Protein AF-A0A9X2EGH6-F1 (afdb_monomer)

Organism: NCBI:txid2950949

Mean predicted aligned error: 8.63 Å

Foldseek 3Di:
DDDPPPDPPDPPPDPDLLLVLLVQLCVVPVVLLVQCQVPPDPVSNVVSVVVSCVSPPDDCPPDDPVVNNVNSVPRDDPD

pLDDT: mean 82.68, std 17.22, range [42.91, 96.06]

Solvent-accessible surface area (backbone atoms only — not comparable to full-atom values): 4920 Å² total; per-residue (Å²): 142,77,84,85,87,78,79,86,76,69,87,76,72,78,81,42,75,42,38,53,42,48,52,49,24,37,73,78,36,49,66,55,41,46,42,38,61,68,39,90,45,70,70,48,26,52,53,32,46,55,55,39,40,74,75,40,77,72,79,69,91,77,67,50,69,66,52,35,52,56,40,45,67,71,51,86,75,91,126

Structure (mmCIF, N/CA/C/O backbone):
data_AF-A0A9X2EGH6-F1
#
_entry.id   AF-A0A9X2EGH6-F1
#
loop_
_atom_site.group_PDB
_atom_site.id
_atom_site.type_symbol
_atom_site.label_atom_id
_atom_site.label_alt_id
_atom_site.label_comp_id
_atom_site.label_asym_id
_atom_site.label_entity_id
_atom_site.label_seq_id
_atom_site.pdbx_PDB_ins_code
_atom_site.Cartn_x
_atom_site.Cartn_y
_atom_site.Cartn_z
_atom_site.occupancy
_atom_site.B_iso_or_equiv
_atom_site.auth_seq_id
_atom_site.auth_comp_id
_atom_site.auth_asym_id
_atom_site.auth_atom_id
_atom_site.pdbx_PDB_model_num
ATOM 1 N N . MET A 1 1 ? 4.216 -40.269 -29.229 1.00 52.78 1 MET A N 1
ATOM 2 C CA . MET A 1 1 ? 4.946 -39.346 -28.340 1.00 52.78 1 MET A CA 1
ATOM 3 C C . MET A 1 1 ? 5.381 -38.151 -29.168 1.00 52.78 1 MET A C 1
ATOM 5 O O . MET A 1 1 ? 6.381 -38.245 -29.860 1.00 52.78 1 MET A O 1
ATOM 9 N N . ILE A 1 2 ? 4.598 -37.075 -29.169 1.00 52.97 2 ILE A N 1
ATOM 10 C CA . ILE A 1 2 ? 5.05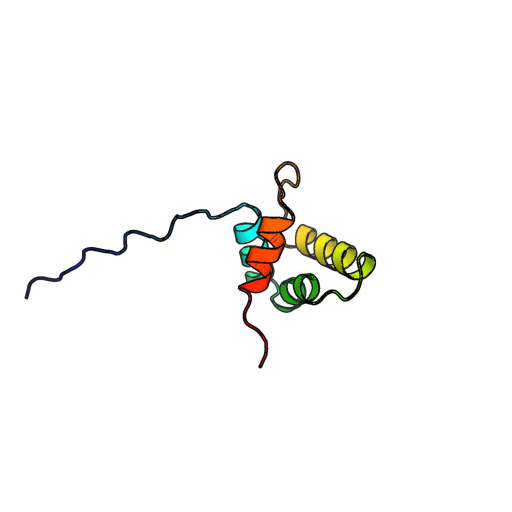7 -35.748 -29.590 1.00 52.97 2 ILE A CA 1
ATOM 11 C C . ILE A 1 2 ? 4.466 -34.807 -28.550 1.00 52.97 2 ILE A C 1
ATOM 13 O O . ILE A 1 2 ? 3.250 -34.707 -28.415 1.00 52.97 2 ILE A O 1
ATOM 17 N N . ALA A 1 3 ? 5.349 -34.261 -27.723 1.00 48.12 3 ALA A N 1
ATOM 18 C CA . ALA A 1 3 ? 5.026 -33.318 -26.676 1.00 48.12 3 ALA A CA 1
ATOM 19 C C . ALA A 1 3 ? 4.467 -32.041 -27.316 1.00 48.12 3 ALA A C 1
ATOM 21 O O . ALA A 1 3 ? 5.202 -31.315 -27.982 1.00 48.12 3 ALA A O 1
ATOM 22 N N . SER A 1 4 ? 3.176 -31.766 -27.118 1.00 51.47 4 SER A N 1
ATOM 23 C CA . SER A 1 4 ? 2.582 -30.461 -27.428 1.00 51.47 4 SER A CA 1
ATOM 24 C C . SER A 1 4 ? 3.009 -29.447 -26.365 1.00 51.47 4 SER A C 1
ATOM 26 O O . SER A 1 4 ? 2.245 -29.070 -25.485 1.00 51.47 4 SER A O 1
ATOM 28 N N . LEU A 1 5 ? 4.274 -29.039 -26.449 1.00 55.91 5 LEU A N 1
ATOM 29 C CA . LEU A 1 5 ? 4.873 -27.889 -25.773 1.00 55.91 5 LEU A CA 1
ATOM 30 C C . LEU A 1 5 ? 4.584 -26.622 -26.590 1.00 55.91 5 LEU A C 1
ATOM 32 O O . LEU A 1 5 ? 5.501 -25.990 -27.098 1.00 55.91 5 LEU A O 1
ATOM 36 N N . ILE A 1 6 ? 3.314 -26.274 -26.804 1.00 56.81 6 ILE A N 1
ATOM 37 C CA . ILE A 1 6 ? 2.958 -25.021 -27.485 1.00 56.81 6 ILE A CA 1
ATOM 38 C C . ILE A 1 6 ? 1.673 -24.481 -26.870 1.00 56.81 6 ILE A C 1
ATOM 40 O O . ILE A 1 6 ? 0.586 -24.864 -27.285 1.00 56.81 6 ILE A O 1
ATOM 44 N N . ALA A 1 7 ? 1.836 -23.640 -25.849 1.00 50.78 7 ALA A N 1
ATOM 45 C CA . ALA A 1 7 ? 1.033 -22.441 -25.569 1.00 50.78 7 ALA A CA 1
ATOM 46 C C . ALA A 1 7 ? 1.270 -21.966 -24.124 1.00 50.78 7 ALA A C 1
ATOM 48 O O . ALA A 1 7 ? 0.336 -21.684 -23.385 1.00 50.78 7 ALA A O 1
ATOM 49 N N . LEU A 1 8 ? 2.537 -21.851 -23.710 1.00 45.22 8 LEU A N 1
ATOM 50 C CA . LEU A 1 8 ? 2.902 -20.960 -22.607 1.00 45.22 8 LEU A CA 1
ATOM 51 C C . LEU A 1 8 ? 3.206 -19.573 -23.194 1.00 45.22 8 LEU A C 1
ATOM 53 O O . LEU A 1 8 ? 4.258 -18.987 -22.964 1.00 45.22 8 LEU A O 1
ATOM 57 N N . SER A 1 9 ? 2.313 -19.081 -24.055 1.00 46.78 9 SER A N 1
ATOM 58 C CA . SER A 1 9 ? 2.270 -17.674 -24.441 1.00 46.78 9 SER A CA 1
ATOM 59 C C . SER A 1 9 ? 1.747 -16.926 -23.226 1.00 46.78 9 SER A C 1
ATOM 61 O O . SER A 1 9 ? 0.544 -16.774 -23.033 1.00 46.78 9 SER A O 1
ATOM 63 N N . LEU A 1 10 ? 2.709 -16.610 -22.365 1.00 42.91 10 LEU A N 1
ATOM 64 C CA . LEU A 1 10 ? 2.605 -15.847 -21.143 1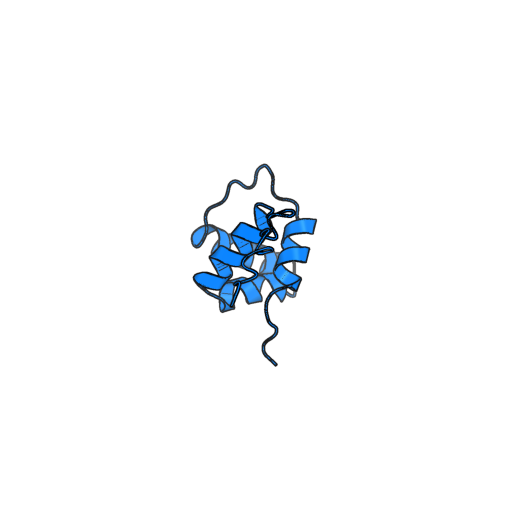.00 42.91 10 LEU A CA 1
ATOM 65 C C . LEU A 1 10 ? 1.590 -14.714 -21.274 1.00 42.91 10 LEU A C 1
ATOM 67 O O . LEU A 1 10 ? 1.660 -13.895 -22.192 1.00 42.91 10 LEU A O 1
ATOM 71 N N . ALA A 1 11 ? 0.689 -14.681 -20.301 1.00 45.69 11 ALA A N 1
ATOM 72 C CA . ALA A 1 11 ? -0.172 -13.569 -19.955 1.00 45.69 11 ALA A CA 1
ATOM 73 C C . ALA A 1 11 ? 0.660 -12.338 -19.526 1.00 45.69 11 ALA A C 1
ATOM 75 O O . ALA A 1 11 ? 0.576 -11.883 -18.396 1.00 45.69 11 ALA A O 1
ATOM 76 N N . PHE A 1 12 ? 1.483 -11.794 -20.426 1.00 49.16 12 PHE A N 1
ATOM 77 C CA . PHE A 1 12 ? 2.089 -10.464 -20.296 1.00 49.16 12 PHE A CA 1
ATOM 78 C C . PHE A 1 12 ? 1.116 -9.376 -20.779 1.00 49.16 12 PHE A C 1
ATOM 80 O O . PHE A 1 12 ? 1.537 -8.388 -21.378 1.00 49.16 12 PHE A O 1
ATOM 87 N N . GLN A 1 13 ? -0.191 -9.581 -20.609 1.00 49.16 13 GLN A N 1
ATOM 88 C CA . GLN A 1 13 ? -1.157 -8.523 -20.867 1.00 49.16 13 GLN A CA 1
ATOM 89 C C . GLN A 1 13 ? -1.225 -7.671 -19.601 1.00 49.16 13 GLN A C 1
ATOM 91 O O . GLN A 1 13 ? -1.659 -8.147 -18.560 1.00 49.16 13 GLN A O 1
ATOM 96 N N . ASP A 1 14 ? -0.701 -6.451 -19.709 1.00 56.81 14 ASP A N 1
ATOM 97 C CA . ASP A 1 14 ? -0.940 -5.342 -18.787 1.00 56.81 14 ASP A CA 1
ATOM 98 C C . ASP A 1 14 ? -0.492 -5.558 -17.330 1.00 56.81 14 ASP A C 1
ATOM 100 O O . ASP A 1 14 ? -1.245 -5.304 -16.393 1.00 56.81 14 ASP A O 1
ATOM 104 N N . VAL A 1 15 ? 0.771 -5.956 -17.107 1.00 71.06 15 VAL A N 1
ATOM 105 C CA . VAL A 1 15 ? 1.377 -5.778 -15.773 1.00 71.06 15 VAL A CA 1
ATOM 106 C C . VAL A 1 15 ? 1.594 -4.286 -15.561 1.00 71.06 15 VAL A C 1
ATOM 108 O O . VAL A 1 15 ? 2.573 -3.708 -16.039 1.00 71.06 15 VAL A O 1
ATOM 111 N N . THR A 1 16 ? 0.647 -3.654 -14.879 1.00 87.69 16 THR A N 1
ATOM 112 C CA . THR A 1 16 ? 0.755 -2.247 -14.517 1.00 87.69 16 THR A CA 1
ATOM 113 C C . THR A 1 16 ? 1.752 -2.076 -13.361 1.00 87.69 16 THR A C 1
ATOM 115 O O . THR A 1 16 ? 1.994 -3.026 -12.602 1.00 87.69 16 THR A O 1
ATOM 118 N N . PRO A 1 17 ? 2.342 -0.880 -13.182 1.00 89.38 17 PRO A N 1
ATOM 119 C CA . PRO A 1 17 ? 3.197 -0.594 -12.029 1.00 89.38 17 PRO A CA 1
ATOM 120 C C . PRO A 1 17 ? 2.506 -0.887 -10.689 1.00 89.38 17 PRO A C 1
ATOM 122 O O . PRO A 1 17 ? 3.153 -1.330 -9.742 1.00 89.38 17 PRO A O 1
ATOM 125 N N . GLU A 1 18 ? 1.188 -0.697 -10.616 1.00 92.38 18 GLU A N 1
ATOM 126 C CA . GLU A 1 18 ? 0.389 -0.951 -9.418 1.00 92.38 18 GLU A CA 1
ATOM 127 C C . GLU A 1 18 ? 0.175 -2.444 -9.168 1.00 92.38 18 GLU A C 1
ATOM 129 O O . GLU A 1 18 ? 0.297 -2.883 -8.028 1.00 92.38 18 GLU A O 1
ATOM 134 N N . ALA A 1 19 ? -0.067 -3.241 -10.213 1.00 91.38 19 ALA A N 1
ATOM 135 C CA . ALA A 1 19 ? -0.134 -4.695 -10.083 1.00 91.38 19 ALA A CA 1
ATOM 136 C C . ALA A 1 19 ? 1.206 -5.271 -9.597 1.00 91.38 19 ALA A C 1
ATOM 138 O O . ALA A 1 19 ? 1.240 -6.107 -8.693 1.00 91.38 19 ALA A O 1
ATOM 139 N N . ALA A 1 20 ? 2.324 -4.766 -10.132 1.00 91.25 20 ALA A N 1
ATOM 140 C CA . ALA A 1 20 ? 3.661 -5.140 -9.673 1.00 91.25 20 ALA A CA 1
ATOM 141 C C . ALA A 1 20 ? 3.930 -4.697 -8.222 1.00 91.25 20 ALA A C 1
ATOM 143 O O . ALA A 1 20 ? 4.531 -5.445 -7.449 1.00 91.25 20 ALA A O 1
ATOM 144 N N . PHE A 1 21 ? 3.466 -3.506 -7.836 1.00 93.88 21 PHE A N 1
ATOM 145 C CA . PHE A 1 21 ? 3.551 -3.013 -6.462 1.00 93.88 21 PHE A CA 1
ATOM 146 C C . PHE A 1 21 ? 2.761 -3.894 -5.492 1.00 93.88 21 PHE A C 1
ATOM 148 O O . PHE A 1 21 ? 3.333 -4.368 -4.514 1.00 93.88 21 PHE A O 1
ATOM 155 N N . VAL A 1 22 ? 1.484 -4.165 -5.774 1.00 94.12 22 VAL A N 1
ATOM 156 C CA . VAL A 1 22 ? 0.627 -5.001 -4.919 1.00 94.12 22 VAL A CA 1
ATOM 157 C C . VAL A 1 22 ? 1.202 -6.409 -4.790 1.00 94.12 22 VAL A C 1
ATOM 159 O O . VAL A 1 22 ? 1.274 -6.924 -3.677 1.00 94.12 22 VAL A O 1
ATOM 162 N N . ALA A 1 23 ? 1.694 -6.999 -5.885 1.00 93.31 23 ALA A N 1
ATOM 163 C CA . ALA A 1 23 ? 2.362 -8.298 -5.846 1.00 93.31 23 ALA A CA 1
ATOM 164 C C . ALA A 1 23 ? 3.625 -8.279 -4.966 1.00 93.31 23 ALA A C 1
ATOM 166 O O . ALA A 1 23 ? 3.800 -9.167 -4.134 1.00 93.31 23 ALA A O 1
ATOM 167 N N . CYS A 1 24 ? 4.471 -7.249 -5.092 1.00 94.62 24 CYS A N 1
ATOM 168 C CA . CYS A 1 24 ? 5.656 -7.084 -4.245 1.00 94.62 24 CYS A CA 1
ATOM 169 C C . CYS A 1 24 ? 5.285 -6.945 -2.761 1.00 94.62 24 CYS A C 1
ATOM 171 O O . CYS A 1 24 ? 5.917 -7.567 -1.905 1.00 94.62 24 CYS A O 1
ATOM 173 N N . VAL A 1 25 ? 4.270 -6.133 -2.443 1.00 96.06 25 VAL A N 1
ATOM 174 C CA . VAL A 1 25 ? 3.824 -5.927 -1.059 1.00 96.06 25 VAL A CA 1
ATOM 175 C C . VAL A 1 25 ? 3.275 -7.234 -0.506 1.00 96.06 25 VAL A C 1
ATOM 177 O O . VAL A 1 25 ? 3.721 -7.651 0.551 1.00 96.06 25 VAL A O 1
ATOM 180 N N . ALA A 1 26 ? 2.407 -7.929 -1.244 1.00 94.62 26 ALA A N 1
ATOM 181 C CA . ALA A 1 26 ? 1.826 -9.203 -0.829 1.00 94.62 26 ALA A CA 1
ATOM 182 C C . ALA A 1 26 ? 2.873 -10.317 -0.638 1.00 94.62 26 ALA A C 1
ATOM 184 O O . ALA A 1 26 ? 2.725 -11.152 0.252 1.00 94.62 26 ALA A O 1
ATOM 185 N N . GLU A 1 27 ? 3.940 -10.325 -1.444 1.00 94.62 27 GLU A N 1
ATOM 186 C CA . GLU A 1 27 ? 5.067 -11.253 -1.285 1.00 94.62 27 GLU A CA 1
ATOM 187 C C . GLU A 1 27 ? 5.858 -10.984 0.005 1.00 94.62 27 GLU A C 1
ATOM 189 O O . GLU A 1 27 ? 6.306 -11.924 0.665 1.00 94.62 27 GLU A O 1
ATOM 194 N N . LYS A 1 28 ? 6.037 -9.710 0.376 1.00 94.69 28 LYS A N 1
ATOM 195 C CA . LYS A 1 28 ? 6.788 -9.317 1.579 1.00 94.69 28 LYS A CA 1
ATOM 196 C C . LYS A 1 28 ? 5.962 -9.381 2.857 1.00 94.69 28 LYS A C 1
ATOM 198 O O . LYS A 1 28 ? 6.486 -9.777 3.896 1.00 94.69 28 LYS A O 1
ATOM 203 N N . ASP A 1 29 ? 4.720 -8.933 2.777 1.00 95.19 29 ASP A N 1
ATOM 204 C CA . ASP A 1 29 ? 3.778 -8.801 3.876 1.00 95.19 29 ASP A CA 1
ATOM 205 C C . ASP A 1 29 ? 2.340 -8.783 3.321 1.00 95.19 29 ASP A C 1
ATOM 207 O O . ASP A 1 29 ? 1.809 -7.754 2.889 1.00 95.19 29 ASP A O 1
ATOM 211 N N . MET A 1 30 ? 1.707 -9.958 3.321 1.00 93.62 30 MET A N 1
ATOM 212 C CA . MET A 1 30 ? 0.319 -10.115 2.881 1.00 93.62 30 MET A CA 1
ATOM 213 C C . MET A 1 30 ? -0.648 -9.291 3.741 1.00 93.62 30 MET A C 1
ATOM 215 O O . MET A 1 30 ? -1.606 -8.727 3.210 1.00 93.62 30 MET A O 1
ATOM 219 N N . ASP A 1 31 ? -0.382 -9.160 5.043 1.00 94.00 31 ASP A N 1
ATOM 220 C CA . ASP A 1 31 ? -1.240 -8.394 5.945 1.00 94.00 31 ASP A CA 1
ATOM 221 C C . ASP A 1 31 ? -1.194 -6.908 5.569 1.00 94.00 31 ASP A C 1
ATOM 223 O O . ASP A 1 31 ? -2.239 -6.262 5.488 1.00 94.00 31 ASP A O 1
ATOM 227 N N . ALA A 1 32 ? -0.020 -6.379 5.210 1.00 94.06 32 ALA A N 1
ATOM 228 C CA . ALA A 1 32 ? 0.102 -5.014 4.699 1.00 94.06 32 ALA A CA 1
ATOM 229 C C . ALA A 1 32 ? -0.685 -4.801 3.394 1.00 94.06 32 ALA A C 1
ATOM 231 O O . ALA A 1 32 ? -1.374 -3.792 3.258 1.00 94.06 32 ALA A O 1
ATOM 232 N N . ALA A 1 33 ? -0.634 -5.747 2.449 1.00 94.12 33 ALA A N 1
ATOM 233 C CA . ALA A 1 33 ? -1.402 -5.654 1.203 1.00 94.12 33 ALA A CA 1
ATOM 234 C C . ALA A 1 33 ? -2.922 -5.657 1.466 1.00 94.12 33 ALA A C 1
ATOM 236 O O . ALA A 1 33 ? -3.660 -4.842 0.905 1.00 94.12 33 ALA A O 1
ATOM 237 N N . THR A 1 34 ? -3.391 -6.522 2.371 1.00 93.94 34 THR A N 1
ATOM 238 C CA . THR A 1 34 ? -4.809 -6.560 2.772 1.00 93.94 34 THR A CA 1
ATOM 239 C C . THR A 1 34 ? -5.239 -5.314 3.549 1.00 93.94 34 THR A C 1
ATOM 241 O O . THR A 1 34 ? -6.337 -4.819 3.322 1.00 93.94 34 THR A O 1
ATOM 244 N N . ALA A 1 35 ? -4.363 -4.724 4.368 1.00 94.62 35 ALA A N 1
ATOM 245 C CA . ALA A 1 35 ? -4.642 -3.485 5.096 1.00 94.62 35 ALA A CA 1
ATOM 246 C C . ALA A 1 35 ? -4.838 -2.266 4.176 1.00 94.62 35 ALA A C 1
ATOM 248 O O . ALA A 1 35 ? -5.496 -1.303 4.572 1.00 94.62 35 ALA A O 1
ATOM 249 N N . ILE A 1 36 ? -4.284 -2.287 2.957 1.00 95.00 36 ILE A N 1
ATOM 250 C CA . ILE A 1 36 ? -4.580 -1.283 1.924 1.00 95.00 36 ILE A CA 1
ATOM 251 C C . ILE A 1 36 ? -5.961 -1.553 1.310 1.00 95.00 36 ILE A C 1
ATOM 253 O O . ILE A 1 36 ? -6.761 -0.630 1.177 1.00 95.00 36 ILE A O 1
ATOM 257 N N . ARG A 1 37 ? -6.242 -2.811 0.935 1.00 95.25 37 ARG A N 1
ATOM 258 C CA . ARG A 1 37 ? -7.513 -3.228 0.310 1.00 95.25 37 ARG A CA 1
ATOM 259 C C . ARG A 1 37 ? -8.718 -2.955 1.213 1.00 95.25 37 ARG A C 1
ATOM 261 O O . ARG A 1 37 ? -9.734 -2.461 0.735 1.00 95.25 37 ARG A O 1
ATOM 268 N N . ASP A 1 38 ? -8.582 -3.273 2.496 1.00 94.75 38 ASP A N 1
ATOM 269 C CA . ASP A 1 38 ? -9.679 -3.303 3.468 1.00 94.75 38 ASP A CA 1
ATOM 270 C C . ASP A 1 38 ? -9.755 -2.023 4.322 1.00 94.75 38 ASP A C 1
ATOM 272 O O . ASP A 1 38 ? -10.475 -1.981 5.321 1.00 94.75 38 ASP A O 1
ATOM 276 N N . ALA A 1 39 ? -9.017 -0.973 3.947 1.00 94.75 39 ALA A N 1
ATOM 277 C CA . ALA A 1 39 ? -9.053 0.310 4.636 1.00 94.75 39 ALA A CA 1
ATOM 278 C C . ALA A 1 39 ? -10.471 0.915 4.628 1.00 94.75 39 ALA A C 1
ATOM 280 O O . ALA A 1 39 ? -11.113 1.065 3.589 1.00 94.75 39 ALA A O 1
ATOM 281 N N . ASP A 1 40 ? -10.951 1.295 5.809 1.00 93.00 40 ASP A N 1
ATOM 282 C CA . ASP A 1 40 ? -12.311 1.781 6.070 1.00 93.00 40 ASP A CA 1
ATOM 283 C C . ASP A 1 40 ? -12.463 3.309 5.967 1.00 93.00 40 ASP A C 1
ATOM 285 O O . ASP A 1 40 ? -13.576 3.842 6.014 1.00 93.00 40 ASP A O 1
ATOM 289 N N . SER A 1 41 ? -11.351 4.028 5.821 1.00 95.62 41 SER A N 1
ATOM 290 C CA . SER A 1 41 ? -11.298 5.481 5.704 1.00 95.62 41 SER A CA 1
ATOM 291 C C . SER A 1 41 ? -10.130 5.915 4.818 1.00 95.62 41 SER A C 1
ATOM 293 O O . SER A 1 41 ? -9.201 5.152 4.559 1.00 95.62 41 SER A O 1
ATOM 295 N N . GLN A 1 42 ? -10.154 7.169 4.365 1.00 92.50 42 GLN A N 1
ATOM 296 C CA . GLN A 1 42 ? -9.039 7.733 3.604 1.00 92.50 42 GLN A CA 1
ATOM 297 C C . GLN A 1 42 ? -7.743 7.754 4.428 1.00 92.50 42 GLN A C 1
ATOM 299 O O . GLN A 1 42 ? -6.697 7.367 3.918 1.00 92.50 42 GLN A O 1
AT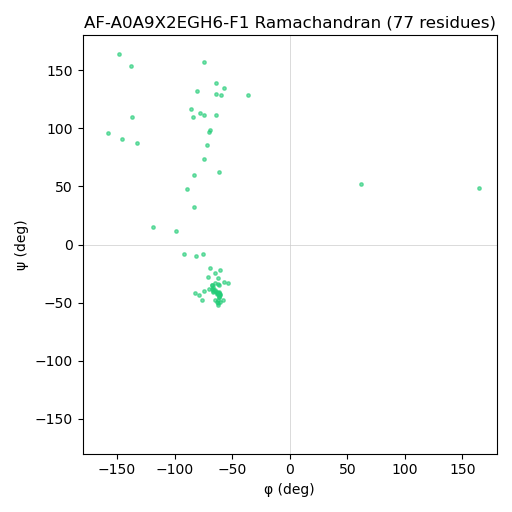OM 304 N N . ASP A 1 43 ? -7.820 8.144 5.702 1.00 95.62 43 ASP A N 1
ATOM 305 C CA . ASP A 1 43 ? -6.650 8.235 6.580 1.00 95.62 43 ASP A CA 1
ATOM 306 C C . ASP A 1 43 ? -6.005 6.857 6.796 1.00 95.62 43 ASP A C 1
ATOM 308 O O . ASP A 1 43 ? -4.779 6.727 6.774 1.00 95.62 43 ASP A O 1
ATOM 312 N N . THR A 1 44 ? -6.824 5.810 6.968 1.00 94.75 44 THR A N 1
ATOM 313 C CA . THR A 1 44 ? -6.332 4.431 7.115 1.00 94.75 44 THR A CA 1
ATOM 314 C C . THR A 1 44 ? -5.751 3.902 5.807 1.00 94.75 44 THR A C 1
ATOM 316 O O . THR A 1 44 ? -4.698 3.268 5.831 1.00 94.75 44 THR A O 1
ATOM 319 N N . PHE A 1 45 ? -6.355 4.238 4.663 1.00 95.44 45 PHE A N 1
ATOM 320 C CA . PHE A 1 45 ? -5.819 3.896 3.346 1.00 95.44 45 PHE A CA 1
ATOM 321 C C . PHE A 1 45 ? -4.448 4.540 3.098 1.00 95.44 45 PHE A C 1
ATOM 323 O O . PHE A 1 45 ? -3.499 3.846 2.735 1.00 95.44 45 PHE A O 1
ATOM 330 N N . GLU A 1 46 ? -4.318 5.849 3.328 1.00 94.56 46 GLU A N 1
ATOM 331 C CA . GLU A 1 46 ? -3.066 6.584 3.117 1.00 94.56 46 GLU A CA 1
ATOM 332 C C . GLU A 1 46 ? -1.951 6.077 4.041 1.00 94.56 46 GLU A C 1
ATOM 334 O O . GLU A 1 46 ? -0.824 5.867 3.586 1.00 94.56 46 GLU A O 1
ATOM 339 N N . ALA A 1 47 ? -2.261 5.802 5.313 1.00 95.06 47 ALA A N 1
ATOM 340 C CA . ALA A 1 47 ? -1.298 5.244 6.260 1.00 95.06 47 ALA A CA 1
ATOM 341 C C . ALA A 1 47 ? -0.796 3.851 5.834 1.00 95.06 47 ALA A C 1
ATOM 343 O O . ALA A 1 47 ? 0.418 3.617 5.812 1.00 95.06 47 ALA A O 1
ATOM 344 N N . SER A 1 48 ? -1.707 2.946 5.453 1.00 95.19 48 SER A N 1
ATOM 345 C CA . SER A 1 48 ? -1.363 1.607 4.953 1.00 95.19 48 SER A CA 1
ATOM 346 C C . SER A 1 48 ? -0.554 1.678 3.656 1.00 95.19 48 SER A C 1
ATOM 348 O O . SER A 1 48 ? 0.446 0.976 3.501 1.00 95.19 48 SER A O 1
ATOM 350 N N . LEU A 1 49 ? -0.930 2.574 2.739 1.00 93.75 49 LEU A N 1
ATOM 351 C CA . LEU A 1 49 ? -0.236 2.755 1.468 1.00 93.75 49 LEU A CA 1
ATOM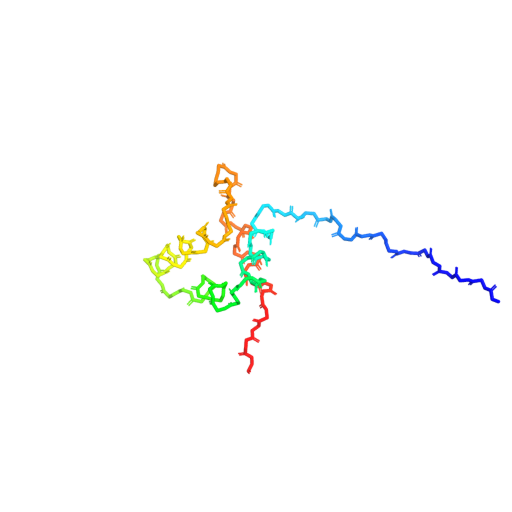 352 C C . LEU A 1 49 ? 1.186 3.310 1.664 1.00 93.75 49 LEU A C 1
ATOM 354 O O . LEU A 1 49 ? 2.129 2.825 1.039 1.00 93.75 49 LEU A O 1
ATOM 358 N N . MET A 1 50 ? 1.376 4.272 2.573 1.00 92.81 50 MET A N 1
ATOM 359 C CA . MET A 1 50 ? 2.707 4.779 2.931 1.00 92.81 50 MET A CA 1
ATOM 360 C C . MET A 1 50 ? 3.600 3.692 3.538 1.00 92.81 50 MET A C 1
ATOM 362 O O . MET A 1 50 ? 4.781 3.606 3.191 1.00 92.81 50 MET A O 1
ATOM 366 N N . ALA A 1 51 ? 3.050 2.852 4.420 1.00 93.25 51 ALA A N 1
ATOM 367 C CA . ALA A 1 51 ? 3.780 1.716 4.979 1.00 93.25 51 ALA A CA 1
ATOM 368 C C . ALA A 1 51 ? 4.195 0.725 3.878 1.00 93.25 51 ALA A C 1
ATOM 370 O O . ALA A 1 51 ? 5.338 0.265 3.847 1.00 93.25 51 ALA A O 1
ATOM 371 N N . ALA A 1 52 ? 3.308 0.467 2.919 1.00 93.75 52 ALA A N 1
ATOM 372 C CA . ALA A 1 52 ? 3.581 -0.406 1.787 1.00 93.75 52 ALA A CA 1
ATOM 373 C C . ALA A 1 52 ? 4.645 0.154 0.824 1.00 93.75 52 ALA A C 1
ATOM 375 O O . ALA A 1 52 ? 5.505 -0.599 0.364 1.00 93.75 52 ALA A O 1
ATOM 376 N N . PHE A 1 53 ? 4.689 1.471 0.588 1.00 92.75 53 PHE A N 1
ATOM 377 C CA . PHE A 1 53 ? 5.779 2.098 -0.178 1.00 92.75 53 PHE A CA 1
ATOM 378 C C . PHE A 1 53 ? 7.155 1.937 0.482 1.00 92.75 53 PHE A C 1
ATOM 380 O O . PHE A 1 53 ? 8.165 1.869 -0.220 1.00 92.75 53 PHE A O 1
ATOM 387 N N . ALA A 1 54 ? 7.221 1.830 1.813 1.00 92.94 54 ALA A N 1
ATOM 388 C CA . ALA A 1 54 ? 8.472 1.526 2.508 1.00 92.94 54 ALA A CA 1
ATOM 389 C C . ALA A 1 54 ? 8.928 0.069 2.290 1.00 92.94 54 ALA A C 1
ATOM 391 O O . ALA A 1 54 ? 10.130 -0.208 2.311 1.00 92.94 54 ALA A O 1
ATOM 392 N N . LEU A 1 55 ? 7.991 -0.856 2.051 1.00 93.56 55 LEU A N 1
ATOM 393 C CA . LEU A 1 55 ? 8.288 -2.254 1.719 1.00 93.56 55 LEU A CA 1
ATOM 394 C C . LEU A 1 55 ? 8.702 -2.413 0.252 1.00 93.56 55 LEU A C 1
ATOM 396 O O . LEU A 1 55 ? 9.669 -3.124 -0.048 1.00 93.56 55 LEU A O 1
ATOM 400 N N . CYS A 1 56 ? 7.982 -1.747 -0.649 1.00 92.50 56 CYS A N 1
ATOM 401 C CA . CYS A 1 56 ? 8.145 -1.831 -2.096 1.00 92.50 56 CYS A CA 1
ATOM 402 C C . CYS A 1 56 ? 8.179 -0.422 -2.704 1.00 92.50 56 CYS A C 1
ATOM 404 O O . CYS A 1 56 ? 7.140 0.100 -3.110 1.00 92.50 56 CYS A O 1
ATOM 406 N N . PRO A 1 57 ? 9.365 0.211 -2.768 1.00 88.00 57 PRO A N 1
ATOM 407 C CA . PRO A 1 57 ? 9.505 1.541 -3.342 1.00 88.00 57 PRO A CA 1
ATOM 408 C C . PRO A 1 57 ? 9.163 1.527 -4.832 1.00 88.00 57 PRO A C 1
ATOM 410 O O . PRO A 1 57 ? 9.712 0.728 -5.590 1.00 88.00 57 PRO A O 1
ATOM 413 N N . VAL A 1 58 ? 8.290 2.437 -5.251 1.00 84.19 58 VAL A N 1
ATOM 414 C CA . VAL A 1 58 ? 7.890 2.624 -6.651 1.00 84.19 58 VAL A CA 1
ATOM 415 C C . VAL A 1 58 ? 7.808 4.111 -6.974 1.00 84.19 58 VAL A C 1
ATOM 417 O O . VAL A 1 58 ? 7.596 4.943 -6.090 1.00 84.19 58 VAL A O 1
ATOM 420 N N 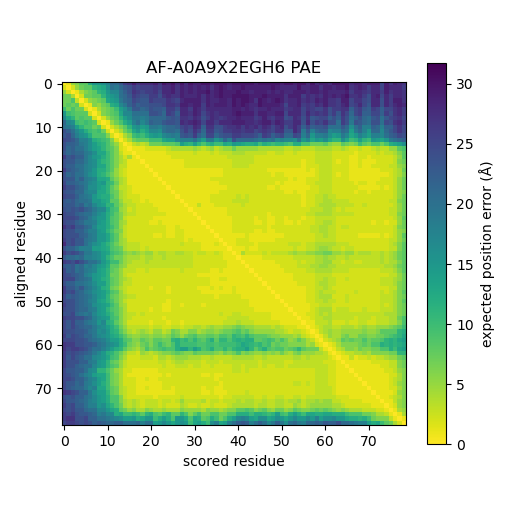. GLU A 1 59 ? 7.987 4.461 -8.244 1.00 79.00 59 GLU A N 1
ATOM 421 C CA . GLU A 1 59 ? 7.794 5.835 -8.701 1.00 79.00 59 GLU A CA 1
ATOM 422 C C . GLU A 1 59 ? 6.296 6.132 -8.850 1.00 79.00 59 GLU A C 1
ATOM 424 O O . GLU A 1 59 ? 5.611 5.580 -9.706 1.00 79.00 59 GLU A O 1
ATOM 429 N N . VAL A 1 60 ? 5.780 7.032 -8.010 1.00 70.56 60 VAL A N 1
ATOM 430 C CA . VAL A 1 60 ? 4.344 7.375 -7.938 1.00 70.56 60 VAL A CA 1
ATOM 431 C C . VAL A 1 60 ? 3.888 8.255 -9.118 1.00 70.56 60 VAL A C 1
ATOM 433 O O . VAL A 1 60 ? 2.699 8.494 -9.297 1.00 70.56 60 VAL A O 1
ATOM 436 N N . ALA A 1 61 ? 4.812 8.744 -9.951 1.00 72.56 61 ALA A N 1
ATOM 437 C C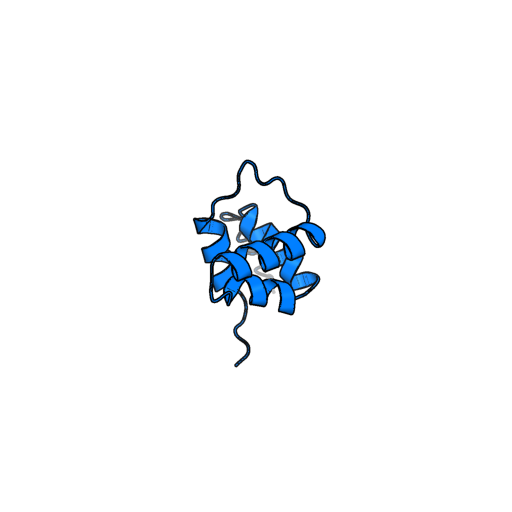A . ALA A 1 61 ? 4.512 9.684 -11.037 1.00 72.56 61 ALA A CA 1
ATOM 438 C C . ALA A 1 61 ? 3.532 9.129 -12.091 1.00 72.56 61 ALA A C 1
ATOM 440 O O . ALA A 1 61 ? 2.868 9.912 -12.768 1.00 72.56 61 ALA A O 1
ATOM 441 N N . GLU A 1 62 ? 3.408 7.804 -12.195 1.00 69.62 62 GLU A N 1
ATOM 442 C CA . GLU A 1 62 ? 2.516 7.123 -13.142 1.00 69.62 62 GLU A CA 1
ATOM 443 C C . GLU A 1 62 ? 1.451 6.257 -12.444 1.00 69.62 62 GLU A C 1
ATOM 445 O O . GLU A 1 62 ? 0.802 5.441 -13.092 1.00 69.62 62 GLU A O 1
ATOM 450 N N . PHE A 1 63 ? 1.243 6.448 -11.134 1.00 83.44 63 PHE A N 1
ATOM 451 C CA . PHE A 1 63 ? 0.307 5.638 -10.353 1.00 83.44 63 PHE A CA 1
ATOM 452 C C . PHE A 1 63 ? -1.158 6.004 -10.641 1.00 83.44 63 PHE A C 1
ATOM 454 O O . PHE A 1 63 ? -1.663 7.066 -10.267 1.00 83.44 63 PHE A O 1
ATOM 461 N N . SER A 1 64 ? -1.870 5.083 -11.276 1.00 90.00 64 SER A N 1
ATOM 462 C CA . SER A 1 64 ? -3.313 5.085 -11.452 1.00 90.00 64 SER A CA 1
ATOM 463 C C . SER A 1 64 ? -3.992 4.460 -10.241 1.00 90.00 64 SER A C 1
ATOM 465 O O . SER A 1 64 ? -3.907 3.255 -9.998 1.00 90.00 64 SER 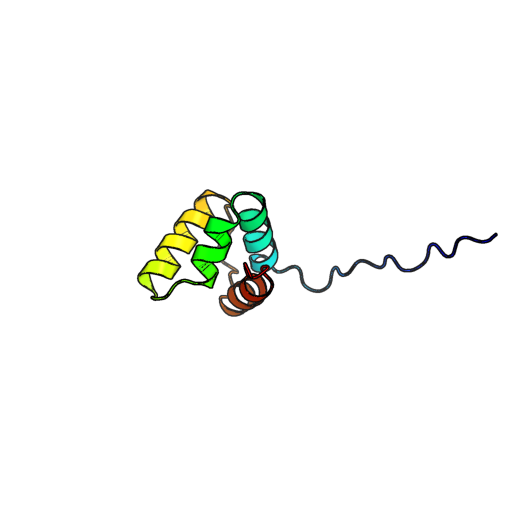A O 1
ATOM 467 N N . MET A 1 65 ? -4.785 5.265 -9.534 1.00 90.25 65 MET A N 1
ATOM 468 C CA . MET A 1 65 ? -5.617 4.760 -8.441 1.00 90.25 65 MET A CA 1
ATOM 469 C C . MET A 1 65 ? -6.574 3.652 -8.879 1.00 90.25 65 MET A C 1
ATOM 471 O O . MET A 1 65 ? -6.853 2.740 -8.108 1.00 90.25 65 MET A O 1
ATOM 475 N N . LYS A 1 66 ? -7.053 3.702 -10.127 1.00 92.94 66 LYS A N 1
ATOM 476 C CA . LYS A 1 66 ? -7.923 2.659 -10.667 1.00 92.94 66 LYS A CA 1
ATOM 477 C C . LYS A 1 66 ? -7.193 1.312 -10.726 1.00 92.94 66 LYS A C 1
ATOM 479 O O . LYS A 1 66 ? -7.721 0.325 -10.232 1.00 92.94 66 LYS A O 1
ATOM 484 N N . AS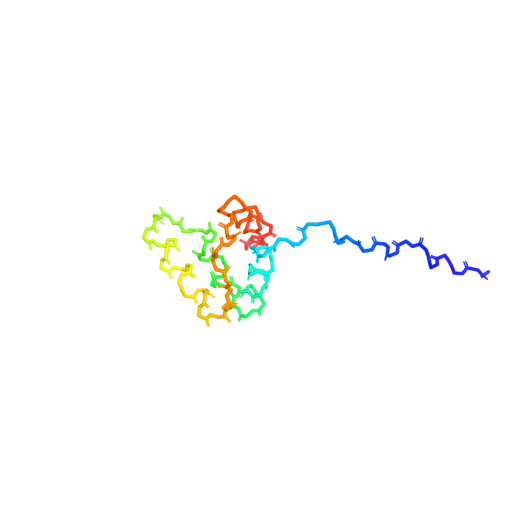N A 1 67 ? -5.985 1.293 -11.287 1.00 92.19 67 ASN A N 1
ATOM 485 C CA . ASN A 1 67 ? -5.209 0.062 -11.456 1.00 92.19 67 ASN A CA 1
ATOM 486 C C . ASN A 1 67 ? -4.763 -0.509 -10.105 1.00 92.19 67 ASN A C 1
ATOM 488 O O . ASN A 1 67 ? -4.731 -1.722 -9.934 1.00 92.19 67 ASN A O 1
ATOM 492 N N . LEU A 1 68 ? -4.461 0.363 -9.136 1.00 92.75 68 LEU A N 1
ATOM 493 C CA . LEU A 1 68 ? -4.158 -0.054 -7.769 1.00 92.75 68 LEU A CA 1
ATOM 494 C C . LEU A 1 68 ? -5.335 -0.800 -7.137 1.00 92.75 68 LEU A C 1
ATOM 496 O O . LEU A 1 68 ? -5.144 -1.887 -6.603 1.00 92.75 68 LEU A O 1
ATOM 500 N N . PHE A 1 69 ? -6.550 -0.252 -7.218 1.00 93.31 69 PHE A N 1
ATOM 501 C CA . PHE A 1 69 ? -7.725 -0.930 -6.669 1.00 93.31 69 PHE A CA 1
ATOM 502 C C . PHE A 1 69 ? -8.082 -2.210 -7.426 1.00 93.31 69 PHE A C 1
ATOM 504 O O . PHE A 1 69 ? -8.442 -3.192 -6.780 1.00 93.31 69 PHE A O 1
ATOM 511 N N . ASP A 1 70 ? -7.947 -2.224 -8.758 1.00 94.19 70 ASP A N 1
ATOM 512 C CA . ASP A 1 70 ? -8.138 -3.443 -9.551 1.00 94.19 70 ASP A CA 1
ATOM 513 C C . ASP A 1 70 ? -7.175 -4.548 -9.070 1.00 94.19 70 ASP A C 1
ATOM 515 O O . ASP A 1 70 ? -7.615 -5.653 -8.768 1.00 94.19 70 ASP A O 1
ATOM 519 N N . ALA A 1 71 ? -5.887 -4.230 -8.896 1.00 92.81 71 ALA A N 1
ATOM 520 C CA . ALA A 1 71 ? -4.881 -5.179 -8.418 1.00 92.81 71 ALA A CA 1
ATOM 521 C C . ALA A 1 71 ? -5.130 -5.649 -6.973 1.00 92.81 71 ALA A C 1
ATOM 523 O O . ALA A 1 71 ? -4.969 -6.827 -6.661 1.00 92.81 71 ALA A O 1
ATOM 524 N N . LEU A 1 72 ? -5.544 -4.750 -6.075 1.00 93.12 72 LEU A N 1
ATOM 525 C CA . LEU A 1 72 ? -5.882 -5.103 -4.691 1.00 93.12 72 LEU A CA 1
ATOM 526 C C . LEU A 1 72 ? -7.098 -6.038 -4.610 1.00 93.12 72 LEU A C 1
ATOM 528 O O . LEU A 1 72 ? -7.150 -6.890 -3.724 1.00 93.12 72 LEU A O 1
ATOM 532 N N . ALA A 1 73 ? -8.064 -5.907 -5.524 1.00 91.62 73 ALA A N 1
ATOM 533 C CA . ALA A 1 73 ? -9.242 -6.771 -5.579 1.00 91.62 73 ALA A CA 1
ATOM 534 C C . ALA A 1 73 ? -8.916 -8.216 -6.003 1.00 91.62 73 ALA A C 1
ATOM 536 O O . ALA A 1 73 ? -9.696 -9.123 -5.712 1.00 91.62 73 ALA A O 1
ATOM 537 N N . GLU A 1 74 ? -7.772 -8.441 -6.655 1.00 89.31 74 GLU A N 1
ATOM 538 C CA . GLU A 1 74 ? -7.290 -9.776 -7.033 1.00 89.31 74 GLU A CA 1
ATOM 539 C C . GLU A 1 74 ? -6.584 -10.514 -5.883 1.00 89.31 74 GLU A C 1
ATOM 541 O O . GLU A 1 74 ? -6.304 -11.711 -5.997 1.00 89.31 74 GLU A O 1
ATOM 546 N N . LEU A 1 75 ? -6.306 -9.836 -4.760 1.00 88.44 75 LEU A N 1
ATOM 547 C CA . LEU A 1 75 ? -5.714 -10.477 -3.589 1.00 88.44 75 LEU A CA 1
ATOM 548 C C . LEU A 1 75 ? -6.660 -11.536 -3.009 1.00 88.44 75 LEU A C 1
ATOM 550 O O . LEU A 1 75 ? -7.860 -11.276 -2.871 1.00 88.44 75 LEU A O 1
ATOM 554 N N . PRO A 1 76 ? -6.133 -12.699 -2.580 1.00 81.69 76 PRO A N 1
ATOM 555 C CA . PRO A 1 76 ? -6.951 -13.718 -1.944 1.00 81.69 76 PRO A CA 1
ATOM 556 C C . PRO A 1 76 ? -7.663 -13.139 -0.715 1.00 81.69 76 PRO A C 1
ATOM 558 O O . PRO A 1 76 ? -7.084 -12.415 0.102 1.00 81.69 76 PRO A O 1
ATOM 561 N N . THR A 1 77 ? -8.951 -13.434 -0.590 1.00 72.94 77 THR A N 1
ATOM 562 C CA . THR A 1 77 ? -9.713 -13.140 0.622 1.00 72.94 77 THR A CA 1
ATOM 563 C C . THR A 1 77 ? -9.416 -14.227 1.645 1.00 72.94 77 THR A C 1
ATOM 565 O O . THR A 1 77 ? -9.449 -15.410 1.307 1.00 72.94 77 THR A O 1
ATOM 568 N N . ALA A 1 78 ? -9.116 -13.845 2.885 1.00 60.31 78 ALA A N 1
ATOM 569 C CA . ALA A 1 78 ? -9.088 -14.798 3.985 1.00 60.31 78 ALA A CA 1
ATOM 570 C C . ALA A 1 78 ? -10.540 -15.229 4.260 1.00 60.31 78 ALA A C 1
ATOM 572 O O . ALA A 1 78 ? -11.305 -14.462 4.842 1.00 60.31 78 ALA A O 1
ATOM 573 N N . GLU A 1 79 ? -10.933 -16.392 3.734 1.00 48.56 79 GLU A N 1
ATOM 574 C CA . GLU A 1 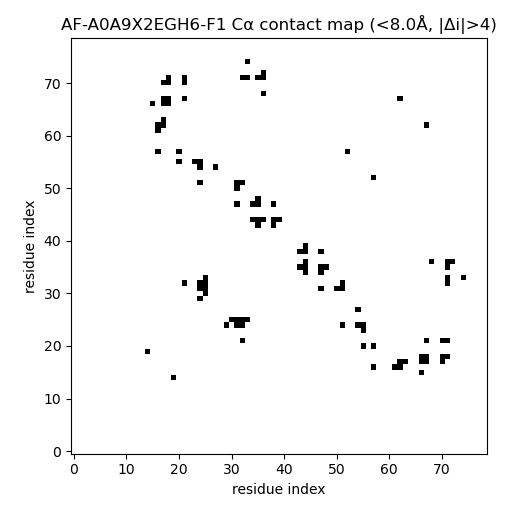79 ? -12.194 -17.070 4.078 1.00 48.56 79 GLU A CA 1
ATOM 575 C C . GLU A 1 79 ? -12.170 -17.621 5.511 1.00 48.56 79 GLU A C 1
ATOM 577 O O . GLU A 1 79 ? -11.112 -18.148 5.935 1.00 48.56 79 GLU A O 1
#

Secondary structure (DSSP, 8-state):
------------S---HHHHHHHHHHHH-HHHHHHHHT-SSHHHHHHHHHHHHHHS---GGG--HHHHHHHHHTSPP--

Radius of gyration: 15.66 Å; Cα contacts (8 Å, |Δi|>4): 56; chains: 1; bounding box: 22×49×37 Å

Sequence (79 aa):
MIASLIALSLAFQDVTPEAAFVACVAEKDMDAATAIRDADSQDTFEASLMAAFALCPVEVAEFSMKNLFDALAELPTAE